Protein AF-A0A7V5K2V2-F1 (afdb_monomer_lite)

Sequence (93 aa):
MLVQMAISRAREYGADETGARICGRPLALANALRKLQMGAQQIPMDANPATSHMFIVNPLTGGGIARLFSTHPPIEERIARLEAMAMARGMQA

Radius of gyration: 13.84 Å; chains: 1; bounding box: 32×22×38 Å

pLDDT: mean 82.45, std 14.06, range [51.16, 97.62]

Foldseek 3Di:
DQVLLVVLAVVLLVCLVVVCVVVVCLLVSLVVLVVVVVVLVVDQDPDDLVCQSVDNARSDDDPDCVCVSRSYDHSVVSSVSSVVVCVVVVNDD

Secondary structure (DSSP, 8-state):
-HHHHHHHHHHHHHHHHHHHHHHS-HHHHHHHHHHHHHHHHHS-----GGGGGGSSS-----STHHHHH-SSPPHHHHHHHHHHHHHHTT---

Structure (mmCIF, N/CA/C/O backbone):
data_AF-A0A7V5K2V2-F1
#
_entry.id   AF-A0A7V5K2V2-F1
#
loop_
_atom_site.group_PDB
_atom_site.id
_atom_site.type_symbol
_atom_site.label_atom_id
_atom_site.label_alt_id
_atom_site.label_comp_id
_atom_site.label_asym_id
_atom_site.label_entity_id
_atom_site.label_seq_id
_atom_site.pdbx_PDB_ins_code
_atom_site.Cartn_x
_atom_site.Cartn_y
_atom_site.Cartn_z
_atom_site.occupancy
_atom_site.B_iso_or_equiv
_atom_site.auth_seq_id
_atom_site.auth_comp_id
_atom_site.auth_asym_id
_atom_site.auth_atom_id
_atom_site.pdbx_PDB_model_num
ATOM 1 N N . MET A 1 1 ? 2.741 8.284 -21.184 1.00 61.81 1 MET A N 1
ATOM 2 C CA . MET A 1 1 ? 3.153 7.615 -19.925 1.00 61.81 1 MET A CA 1
ATOM 3 C C . MET A 1 1 ? 2.686 8.352 -18.667 1.00 61.81 1 MET A C 1
ATOM 5 O O . MET A 1 1 ? 2.031 7.721 -17.853 1.00 61.81 1 MET A O 1
ATOM 9 N N . LEU A 1 2 ? 2.914 9.666 -18.510 1.00 63.31 2 LEU A N 1
ATOM 10 C CA . LEU A 1 2 ? 2.519 10.409 -17.290 1.00 63.31 2 LEU A CA 1
ATOM 11 C C . LEU A 1 2 ? 1.017 10.336 -16.946 1.00 63.31 2 LEU A C 1
ATOM 13 O O . LEU A 1 2 ? 0.662 10.116 -15.791 1.00 63.31 2 LEU A O 1
ATOM 17 N N . VAL A 1 3 ? 0.136 10.460 -17.946 1.00 67.62 3 VAL A N 1
ATOM 18 C CA . VAL A 1 3 ? -1.324 10.353 -17.754 1.00 67.62 3 VAL A CA 1
ATOM 19 C C . VAL A 1 3 ? -1.726 8.948 -17.294 1.00 67.62 3 VAL A C 1
ATOM 21 O O . VAL A 1 3 ? -2.452 8.802 -16.318 1.00 67.62 3 VAL A O 1
ATOM 24 N N . GLN A 1 4 ? -1.189 7.903 -17.931 1.00 67.00 4 GLN A N 1
ATOM 25 C CA . GLN A 1 4 ? -1.426 6.507 -17.545 1.00 67.00 4 GLN A CA 1
ATOM 26 C C . GLN A 1 4 ? -0.971 6.228 -16.104 1.00 67.00 4 GLN A C 1
ATOM 28 O O . GLN A 1 4 ? -1.669 5.544 -15.360 1.00 67.00 4 GLN A O 1
ATOM 33 N N . MET A 1 5 ? 0.160 6.801 -15.685 1.00 70.12 5 MET A N 1
ATOM 34 C CA . MET A 1 5 ? 0.637 6.703 -14.305 1.00 70.12 5 MET A CA 1
ATOM 35 C C . MET A 1 5 ? -0.280 7.422 -13.314 1.00 70.12 5 MET A C 1
ATOM 37 O O . MET A 1 5 ? -0.572 6.879 -12.253 1.00 70.12 5 MET A O 1
ATOM 41 N N . ALA A 1 6 ? -0.745 8.631 -13.642 1.00 70.31 6 ALA A N 1
ATOM 42 C CA . ALA A 1 6 ? -1.671 9.373 -12.790 1.00 70.31 6 ALA A CA 1
ATOM 43 C C . ALA A 1 6 ? -3.005 8.625 -12.619 1.00 70.31 6 ALA A C 1
ATOM 45 O O . ALA A 1 6 ? -3.497 8.504 -11.499 1.00 70.31 6 ALA A O 1
ATOM 46 N N . ILE A 1 7 ? -3.533 8.052 -13.706 1.00 73.06 7 ILE A N 1
ATOM 47 C CA . ILE A 1 7 ? -4.739 7.213 -13.681 1.00 73.06 7 ILE A CA 1
ATOM 48 C C . ILE A 1 7 ? -4.509 5.964 -12.821 1.00 73.06 7 ILE A C 1
ATOM 50 O O . ILE A 1 7 ? -5.351 5.630 -11.993 1.00 73.06 7 ILE A O 1
ATOM 54 N N . SER A 1 8 ? -3.364 5.293 -12.974 1.00 77.62 8 SER A N 1
ATOM 55 C CA . SER A 1 8 ? -3.020 4.109 -12.178 1.00 77.62 8 SER A CA 1
ATOM 56 C C . SER A 1 8 ? -2.971 4.423 -10.677 1.00 77.62 8 SER A C 1
ATOM 58 O O . SER A 1 8 ? -3.620 3.743 -9.888 1.00 77.62 8 SER A O 1
ATOM 60 N N . ARG A 1 9 ? -2.310 5.523 -10.284 1.00 83.06 9 ARG A N 1
ATOM 61 C CA . ARG A 1 9 ? -2.272 5.985 -8.885 1.00 83.06 9 ARG A CA 1
ATOM 62 C C . ARG A 1 9 ? -3.658 6.290 -8.325 1.00 83.06 9 ARG A C 1
ATOM 64 O O . ARG A 1 9 ? -3.978 5.844 -7.229 1.00 83.06 9 ARG A O 1
ATOM 71 N N . ALA A 1 10 ? -4.487 7.013 -9.079 1.00 86.19 10 ALA A N 1
ATOM 72 C CA . ALA A 1 10 ? -5.850 7.329 -8.660 1.00 86.19 10 ALA A CA 1
ATOM 73 C C . ALA A 1 10 ? -6.688 6.061 -8.417 1.00 86.19 10 ALA A C 1
ATOM 75 O O . ALA A 1 10 ? -7.434 6.005 -7.439 1.00 86.19 10 ALA A O 1
ATOM 76 N N . ARG A 1 11 ? -6.523 5.027 -9.256 1.00 88.31 11 ARG A N 1
ATOM 77 C CA . ARG A 1 11 ? -7.184 3.729 -9.058 1.00 88.31 11 ARG A CA 1
ATOM 78 C C . ARG A 1 11 ? -6.707 3.018 -7.797 1.00 88.31 11 ARG A C 1
ATOM 80 O O . ARG A 1 11 ? -7.556 2.549 -7.051 1.00 88.31 11 ARG A O 1
ATOM 87 N N . GLU A 1 12 ? -5.401 2.975 -7.535 1.00 89.94 12 GLU A N 1
ATOM 88 C CA . GLU A 1 12 ? -4.862 2.343 -6.319 1.00 89.94 12 GLU A CA 1
ATOM 89 C C . GLU A 1 12 ? -5.381 3.023 -5.046 1.00 89.94 12 GLU A C 1
ATOM 91 O O . GLU A 1 12 ? -5.885 2.345 -4.154 1.00 89.94 12 GLU A O 1
ATOM 96 N N . TYR A 1 13 ? -5.355 4.360 -4.981 1.00 92.69 13 TYR A N 1
ATOM 97 C CA . TYR A 1 13 ? -5.902 5.075 -3.821 1.00 92.69 13 TYR A CA 1
ATOM 98 C C . TYR A 1 13 ? -7.410 4.840 -3.655 1.00 92.69 13 TYR A C 1
ATOM 100 O O . TYR A 1 13 ? -7.884 4.653 -2.536 1.00 92.69 13 TYR A O 1
ATOM 108 N N . GLY A 1 14 ? -8.166 4.843 -4.759 1.00 94.44 14 GLY A N 1
ATOM 109 C CA . GLY A 1 14 ? -9.604 4.569 -4.734 1.00 94.44 14 GLY A CA 1
ATOM 110 C C . GLY A 1 14 ? -9.924 3.137 -4.302 1.00 94.44 14 GLY A C 1
ATOM 111 O O . GLY A 1 14 ? -10.900 2.915 -3.582 1.00 94.44 14 GLY A O 1
ATOM 112 N N . ALA A 1 15 ? -9.091 2.172 -4.695 1.00 93.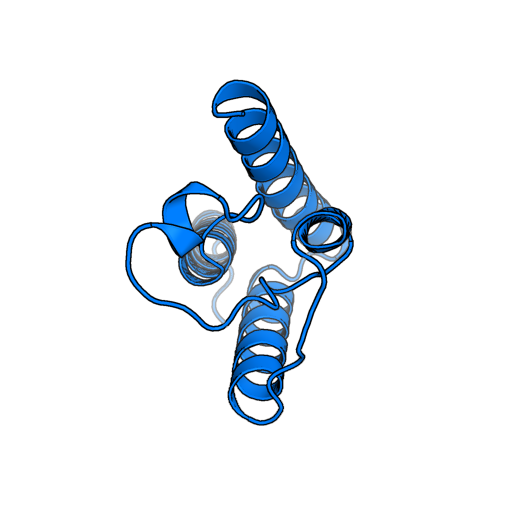69 15 ALA A N 1
ATOM 113 C CA . ALA A 1 15 ? -9.197 0.783 -4.268 1.00 93.69 15 ALA A CA 1
ATOM 114 C C . ALA A 1 15 ? -8.908 0.632 -2.768 1.00 93.69 15 ALA A C 1
ATOM 116 O O . ALA A 1 15 ? -9.701 -0.001 -2.073 1.00 93.69 15 ALA A O 1
ATOM 117 N N . ASP A 1 16 ? -7.849 1.263 -2.252 1.00 95.94 16 ASP A N 1
ATOM 118 C CA . ASP A 1 16 ? -7.516 1.243 -0.821 1.00 95.94 16 ASP A CA 1
ATOM 119 C C . ASP A 1 16 ? -8.630 1.848 0.032 1.00 95.94 16 ASP A C 1
ATOM 121 O O . ASP A 1 16 ? -9.078 1.247 1.008 1.00 95.94 16 ASP A O 1
ATOM 125 N N . GLU A 1 17 ? -9.113 3.027 -0.360 1.00 96.56 17 GLU A N 1
ATOM 126 C CA . GLU A 1 17 ? -10.186 3.725 0.341 1.00 96.56 17 GLU A CA 1
ATOM 127 C C . GLU A 1 17 ? -11.479 2.900 0.326 1.00 96.56 17 GLU A C 1
ATOM 129 O O . GLU A 1 17 ? -12.138 2.727 1.353 1.00 96.56 17 GLU A O 1
ATOM 134 N N . THR A 1 18 ? -11.843 2.345 -0.832 1.00 97.25 18 THR A N 1
ATOM 135 C CA . THR A 1 18 ? -13.047 1.519 -0.972 1.00 97.25 18 THR A CA 1
ATOM 136 C C . THR A 1 18 ? -12.921 0.217 -0.189 1.00 97.25 18 THR A C 1
ATOM 138 O O . THR A 1 18 ? -13.848 -0.141 0.535 1.00 97.25 18 THR A O 1
ATOM 141 N N . GLY A 1 19 ? -11.764 -0.445 -0.238 1.00 96.25 19 GLY A N 1
ATOM 142 C CA . GLY A 1 19 ? -11.473 -1.630 0.564 1.00 96.25 19 GLY A CA 1
ATOM 143 C C . GLY A 1 19 ? -11.567 -1.346 2.063 1.00 96.25 19 GLY A C 1
ATOM 144 O O . GLY A 1 19 ? -12.241 -2.080 2.783 1.00 96.25 19 GLY A O 1
ATOM 145 N N . ALA A 1 20 ? -10.983 -0.239 2.529 1.00 96.62 20 ALA A N 1
ATOM 146 C CA . ALA A 1 20 ? -11.067 0.202 3.920 1.00 96.62 20 ALA A CA 1
ATOM 147 C C . ALA A 1 20 ? -12.493 0.585 4.350 1.00 96.62 20 ALA A C 1
ATOM 149 O O . ALA A 1 20 ? -12.878 0.352 5.501 1.00 96.62 20 ALA A O 1
ATOM 150 N N . ARG A 1 21 ? -13.300 1.156 3.443 1.00 95.31 21 ARG A N 1
ATOM 151 C CA . ARG A 1 21 ? -14.728 1.414 3.682 1.00 95.31 21 ARG A CA 1
ATOM 152 C C . ARG A 1 21 ? -15.504 0.111 3.847 1.00 95.31 21 ARG A C 1
ATOM 154 O O . ARG A 1 21 ? -16.259 0.016 4.808 1.00 95.31 21 ARG A O 1
ATOM 161 N N . ILE A 1 22 ? -15.294 -0.859 2.956 1.00 96.50 22 ILE A N 1
ATOM 162 C CA . ILE A 1 22 ? -15.987 -2.155 2.959 1.00 96.50 22 ILE A CA 1
ATOM 163 C C . ILE A 1 22 ? -15.621 -2.970 4.202 1.00 96.50 22 ILE A C 1
ATOM 165 O O . ILE A 1 22 ? -16.506 -3.476 4.884 1.00 96.50 22 ILE A O 1
ATOM 169 N N . CYS A 1 23 ? -14.329 -3.098 4.519 1.00 94.00 23 CYS A N 1
ATOM 170 C CA . CYS A 1 23 ? -13.887 -3.934 5.636 1.00 94.00 23 CYS A CA 1
ATOM 171 C C . CYS A 1 23 ? -14.008 -3.243 7.000 1.00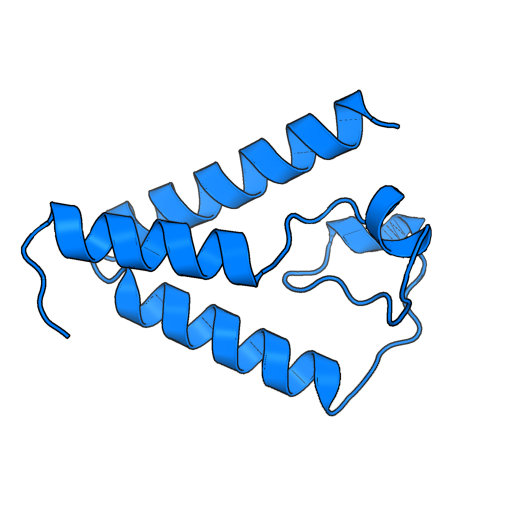 94.00 23 CYS A C 1
ATOM 173 O O . CYS A 1 23 ? -13.886 -3.904 8.028 1.00 94.00 23 CYS A O 1
ATOM 175 N N . GLY A 1 24 ? -14.185 -1.917 7.021 1.00 95.31 24 GLY A N 1
ATOM 176 C CA . GLY A 1 24 ? -14.247 -1.118 8.243 1.00 95.31 24 GLY A CA 1
ATOM 177 C C . GLY A 1 24 ? -12.936 -1.076 9.035 1.00 95.31 24 GLY A C 1
ATOM 178 O O . GLY A 1 24 ? -12.948 -0.656 10.184 1.00 95.31 24 GLY A O 1
ATOM 179 N N . ARG A 1 25 ? -11.805 -1.521 8.465 1.00 95.56 25 ARG A N 1
ATOM 180 C CA . ARG A 1 25 ? -10.520 -1.694 9.172 1.00 95.56 25 ARG A CA 1
ATOM 181 C C . ARG A 1 25 ? -9.352 -1.037 8.418 1.00 95.56 25 ARG A C 1
ATOM 183 O O . ARG A 1 25 ? -8.443 -1.740 7.970 1.00 95.56 25 ARG A O 1
ATOM 190 N N . PRO A 1 26 ? -9.327 0.305 8.298 1.00 96.56 26 PRO A N 1
ATOM 191 C CA . PRO A 1 26 ? -8.267 1.028 7.589 1.00 96.56 26 PRO A CA 1
ATOM 192 C C . PRO A 1 26 ? -6.854 0.711 8.110 1.00 96.56 26 PRO A C 1
ATOM 194 O O . PRO A 1 26 ? -5.954 0.443 7.318 1.00 96.56 26 PRO A O 1
ATOM 197 N N . LEU A 1 27 ? -6.659 0.637 9.434 1.00 97.50 27 LEU A N 1
ATOM 198 C CA . LEU A 1 27 ? -5.351 0.323 10.031 1.00 97.50 27 LEU A CA 1
ATOM 199 C C . LEU A 1 27 ? -4.895 -1.120 9.774 1.00 97.50 27 LEU A C 1
ATOM 201 O O . LEU A 1 27 ? -3.695 -1.383 9.686 1.00 97.50 27 LEU A O 1
ATOM 205 N N . ALA A 1 28 ? -5.825 -2.069 9.634 1.00 96.81 28 ALA A N 1
ATOM 206 C CA . ALA A 1 28 ? -5.476 -3.440 9.264 1.00 96.81 28 ALA A CA 1
ATOM 207 C C . ALA A 1 28 ? -4.968 -3.497 7.817 1.00 96.81 28 ALA A C 1
ATOM 209 O O . ALA A 1 28 ? -3.974 -4.170 7.547 1.00 96.81 28 ALA A O 1
ATOM 210 N N . LEU A 1 29 ? -5.600 -2.742 6.912 1.00 96.44 29 LEU A N 1
ATOM 211 C CA . LEU A 1 29 ? -5.158 -2.634 5.523 1.00 96.44 29 LEU A CA 1
ATOM 212 C C . LEU A 1 29 ? -3.796 -1.926 5.418 1.00 96.44 29 LEU A C 1
ATOM 214 O O . LEU A 1 29 ? -2.908 -2.421 4.728 1.00 96.44 29 LEU A O 1
ATOM 218 N N . ALA A 1 30 ? -3.575 -0.853 6.185 1.00 96.94 30 ALA A N 1
ATOM 219 C CA . ALA A 1 30 ? -2.273 -0.186 6.279 1.00 96.94 30 ALA A CA 1
ATOM 220 C C . ALA A 1 30 ? -1.168 -1.145 6.768 1.00 96.94 30 ALA A C 1
ATOM 222 O O . ALA A 1 30 ? -0.093 -1.231 6.174 1.00 96.94 30 ALA A O 1
ATOM 223 N N . ASN A 1 31 ? -1.450 -1.930 7.815 1.00 97.62 31 ASN A N 1
ATOM 224 C CA . ASN A 1 31 ? -0.542 -2.970 8.304 1.00 97.62 31 ASN A CA 1
ATOM 225 C C . ASN A 1 31 ? -0.258 -4.052 7.249 1.00 97.62 31 ASN A C 1
ATOM 227 O O . ASN A 1 31 ? 0.878 -4.513 7.143 1.00 97.62 31 ASN A O 1
ATOM 231 N N . ALA A 1 32 ? -1.264 -4.466 6.473 1.00 96.56 32 ALA A N 1
ATOM 232 C CA . ALA A 1 32 ? -1.087 -5.439 5.399 1.00 96.56 32 ALA A CA 1
ATOM 233 C C . ALA A 1 32 ? -0.147 -4.905 4.306 1.00 96.56 32 ALA A C 1
ATOM 235 O O . ALA A 1 32 ? 0.786 -5.606 3.918 1.00 96.56 32 ALA A O 1
ATOM 236 N N . LEU A 1 33 ? -0.324 -3.648 3.884 1.00 94.75 33 LEU A N 1
ATOM 237 C CA . LEU A 1 33 ? 0.575 -2.994 2.930 1.00 94.75 33 LEU A CA 1
ATOM 238 C C . LEU A 1 33 ? 2.017 -2.929 3.458 1.00 94.75 33 LEU A C 1
ATOM 240 O O . LEU A 1 33 ? 2.934 -3.309 2.732 1.00 94.75 33 LEU A O 1
ATOM 244 N N . ARG A 1 34 ? 2.230 -2.560 4.733 1.00 95.62 34 ARG A N 1
ATOM 245 C CA . ARG A 1 34 ? 3.576 -2.584 5.347 1.00 95.62 34 ARG A CA 1
ATOM 246 C C . ARG A 1 34 ? 4.218 -3.969 5.272 1.00 95.62 34 ARG A C 1
ATOM 248 O O . ARG A 1 34 ? 5.375 -4.087 4.880 1.00 95.62 34 ARG A O 1
ATOM 255 N N . LYS A 1 35 ? 3.468 -5.028 5.595 1.00 95.75 35 LYS A N 1
ATOM 256 C CA . LYS A 1 35 ? 3.972 -6.411 5.525 1.00 95.75 35 LYS A CA 1
ATOM 257 C C . LYS A 1 35 ? 4.344 -6.821 4.100 1.00 95.75 35 LYS A C 1
ATOM 259 O O . LYS A 1 35 ? 5.386 -7.441 3.907 1.00 95.75 35 LYS A O 1
ATOM 264 N N . LEU A 1 36 ? 3.530 -6.456 3.109 1.00 92.19 36 LEU A N 1
ATOM 265 C CA . LEU A 1 36 ? 3.835 -6.728 1.703 1.00 92.19 36 LEU A CA 1
ATOM 266 C C . LEU A 1 36 ? 5.100 -5.994 1.245 1.00 92.19 36 LEU A C 1
ATOM 268 O O . LEU A 1 36 ? 5.935 -6.596 0.575 1.00 92.19 36 LEU A O 1
ATOM 272 N N . GLN A 1 37 ? 5.273 -4.728 1.636 1.00 90.44 37 GLN A N 1
ATOM 273 C CA . GLN A 1 37 ? 6.490 -3.970 1.335 1.00 90.44 37 GLN A CA 1
ATOM 274 C C . GLN A 1 37 ? 7.732 -4.633 1.926 1.00 90.44 37 GLN A C 1
ATOM 276 O O . GLN A 1 37 ? 8.722 -4.802 1.220 1.00 90.44 37 GLN A O 1
ATOM 281 N N . MET A 1 38 ? 7.671 -5.029 3.200 1.00 91.50 38 MET A N 1
ATOM 282 C CA . MET A 1 38 ? 8.776 -5.723 3.860 1.00 91.50 38 MET A CA 1
ATOM 283 C C . MET A 1 38 ? 9.129 -7.024 3.131 1.00 91.50 38 MET A C 1
ATOM 285 O O . MET A 1 38 ? 10.301 -7.269 2.859 1.00 91.50 38 MET A O 1
ATOM 289 N N . GLY A 1 39 ? 8.127 -7.826 2.755 1.00 90.81 39 GLY A N 1
ATOM 290 C CA . GLY A 1 39 ? 8.343 -9.057 1.990 1.00 90.81 39 GLY A CA 1
ATOM 291 C C . GLY A 1 39 ? 8.984 -8.801 0.623 1.00 90.81 39 GLY A C 1
ATOM 292 O O . GLY A 1 39 ? 9.948 -9.472 0.266 1.00 90.81 39 GLY A O 1
ATOM 293 N N . ALA A 1 40 ? 8.511 -7.788 -0.108 1.00 86.69 40 ALA A N 1
ATOM 294 C CA . ALA A 1 40 ? 9.066 -7.408 -1.409 1.00 86.69 40 ALA A CA 1
ATOM 295 C C . ALA A 1 40 ? 10.512 -6.883 -1.316 1.00 86.69 40 ALA A C 1
ATOM 297 O O . ALA A 1 40 ? 11.305 -7.089 -2.230 1.00 86.69 40 ALA A O 1
ATOM 298 N N . GLN A 1 41 ? 10.874 -6.220 -0.213 1.00 85.75 41 GLN A N 1
ATOM 299 C CA . GLN A 1 41 ? 12.250 -5.783 0.047 1.00 85.75 41 GLN A CA 1
ATOM 300 C C . GLN A 1 41 ? 13.174 -6.951 0.408 1.00 85.75 41 GLN A C 1
ATOM 302 O O . GLN A 1 41 ? 14.340 -6.947 0.022 1.00 85.75 41 GLN A O 1
ATOM 307 N N . GLN A 1 42 ? 12.666 -7.938 1.150 1.00 89.56 42 GLN A N 1
ATOM 308 C CA . GLN A 1 42 ? 13.428 -9.125 1.550 1.00 89.56 42 GLN A CA 1
ATOM 309 C C . GLN A 1 42 ? 13.645 -10.101 0.394 1.00 89.56 42 GLN A C 1
ATOM 311 O O . GLN A 1 42 ? 14.694 -10.739 0.325 1.00 89.56 42 GLN A O 1
ATOM 316 N N . ILE A 1 43 ? 12.667 -10.215 -0.507 1.00 88.06 43 ILE A N 1
ATOM 317 C CA . ILE A 1 43 ? 12.707 -11.117 -1.659 1.00 88.06 43 ILE A CA 1
ATOM 318 C C . ILE A 1 43 ? 12.419 -10.300 -2.927 1.00 88.06 43 ILE A C 1
ATOM 320 O O . ILE A 1 43 ? 11.287 -10.301 -3.420 1.00 88.06 43 ILE A O 1
ATOM 324 N N . PRO A 1 44 ? 13.424 -9.573 -3.454 1.00 82.50 44 PRO A N 1
ATOM 325 C CA . PRO A 1 44 ? 13.283 -8.848 -4.706 1.00 82.50 44 PRO A CA 1
ATOM 326 C C . PRO A 1 44 ? 12.936 -9.782 -5.863 1.00 82.50 44 PRO A C 1
ATOM 328 O O . PRO A 1 44 ? 13.476 -10.882 -5.981 1.00 82.50 44 PRO A O 1
ATOM 331 N N . MET A 1 45 ? 12.070 -9.309 -6.750 1.00 81.25 45 MET A N 1
ATOM 332 C CA . MET A 1 45 ? 11.714 -9.990 -7.988 1.00 81.25 45 MET A CA 1
ATOM 333 C C . MET A 1 45 ? 12.305 -9.232 -9.175 1.00 81.25 45 MET A C 1
ATOM 335 O O . MET A 1 45 ? 12.187 -8.011 -9.249 1.00 81.25 45 MET A O 1
ATOM 339 N N . ASP A 1 46 ? 12.843 -9.962 -10.150 1.00 78.94 46 ASP A N 1
ATOM 340 C CA . ASP A 1 46 ? 13.127 -9.402 -11.471 1.00 78.94 46 ASP A CA 1
ATOM 341 C C . ASP A 1 46 ? 11.836 -9.370 -12.308 1.00 78.94 46 ASP A C 1
ATOM 343 O O . ASP A 1 46 ? 11.474 -10.329 -12.991 1.00 78.94 46 ASP A O 1
ATOM 347 N N . ALA A 1 47 ? 11.059 -8.297 -12.149 1.00 80.50 47 ALA A N 1
ATOM 348 C CA . ALA A 1 47 ? 9.772 -8.138 -12.814 1.00 80.50 47 ALA A CA 1
ATOM 349 C C . ALA A 1 47 ? 9.910 -7.361 -14.122 1.00 80.50 47 ALA A C 1
ATOM 351 O O . ALA A 1 47 ? 10.535 -6.301 -14.179 1.00 80.50 47 ALA A O 1
ATOM 352 N N . ASN A 1 48 ? 9.206 -7.813 -15.162 1.00 81.88 48 ASN A N 1
ATOM 353 C CA . ASN A 1 48 ? 9.100 -7.052 -16.400 1.00 81.88 48 ASN A CA 1
ATOM 354 C C . ASN A 1 48 ? 8.348 -5.727 -16.133 1.00 81.88 48 ASN A C 1
ATOM 356 O O . ASN A 1 48 ? 7.191 -5.773 -15.692 1.00 81.88 48 ASN A O 1
ATOM 360 N N . PRO A 1 49 ? 8.924 -4.548 -16.450 1.00 77.06 49 PRO A N 1
ATOM 361 C CA . PRO A 1 49 ? 8.262 -3.257 -16.263 1.00 77.06 49 PRO A CA 1
ATOM 362 C C . PRO A 1 49 ? 6.870 -3.167 -16.904 1.00 77.06 49 PRO A C 1
ATOM 364 O O . PRO A 1 49 ? 5.979 -2.537 -16.334 1.00 77.06 49 PRO A O 1
ATOM 367 N N . ALA A 1 50 ? 6.641 -3.849 -18.034 1.00 79.25 50 ALA A N 1
ATOM 368 C CA . ALA A 1 50 ? 5.336 -3.902 -18.698 1.00 79.25 50 ALA A CA 1
ATOM 369 C C . ALA A 1 50 ? 4.252 -4.566 -17.831 1.00 79.25 50 ALA A C 1
ATOM 371 O O . ALA A 1 50 ? 3.075 -4.233 -17.946 1.00 79.25 50 ALA A O 1
ATOM 372 N N . THR A 1 51 ? 4.650 -5.464 -16.929 1.00 79.12 51 THR A N 1
ATOM 373 C CA . THR A 1 51 ? 3.765 -6.196 -16.010 1.00 79.12 51 THR A CA 1
ATOM 374 C C . THR A 1 51 ? 3.685 -5.583 -14.614 1.00 79.12 51 THR A C 1
ATOM 376 O O . THR A 1 51 ? 2.895 -6.045 -13.799 1.00 79.12 51 THR A O 1
ATOM 379 N N . SER A 1 52 ? 4.456 -4.526 -14.334 1.00 76.50 52 SER A N 1
ATOM 380 C CA . SER A 1 52 ? 4.566 -3.922 -12.995 1.00 76.50 52 SER A CA 1
ATOM 381 C C . SER A 1 52 ? 3.223 -3.500 -12.384 1.00 76.50 52 SER A C 1
ATOM 383 O O . SER A 1 52 ? 3.057 -3.601 -11.177 1.00 76.50 52 SER A O 1
ATOM 385 N N . HIS A 1 53 ? 2.252 -3.108 -13.212 1.00 76.81 53 HIS A N 1
ATOM 386 C CA . HIS A 1 53 ? 0.895 -2.718 -12.814 1.00 76.81 53 HIS A CA 1
ATOM 387 C C . HIS A 1 53 ? -0.001 -3.873 -12.320 1.00 76.81 53 HIS A C 1
ATOM 389 O O . HIS A 1 53 ? -1.107 -3.617 -11.854 1.00 76.81 53 HIS A O 1
ATOM 395 N N . MET A 1 54 ? 0.425 -5.132 -12.470 1.00 81.69 54 MET A N 1
ATOM 396 C CA . MET A 1 54 ? -0.290 -6.305 -11.943 1.00 81.69 54 MET A CA 1
ATOM 397 C C . MET A 1 54 ? 0.121 -6.650 -10.503 1.00 81.69 54 MET A C 1
ATOM 399 O O . MET A 1 54 ? -0.451 -7.557 -9.900 1.00 81.69 54 MET A O 1
ATOM 403 N N . PHE A 1 55 ? 1.121 -5.960 -9.952 1.00 82.88 55 PHE A N 1
ATOM 404 C CA . PHE A 1 55 ? 1.653 -6.221 -8.619 1.00 82.88 55 PHE A CA 1
ATOM 405 C C . PHE A 1 55 ? 1.027 -5.290 -7.578 1.00 82.88 55 PHE A C 1
ATOM 407 O O . PHE A 1 55 ? 0.661 -4.160 -7.869 1.00 82.88 55 PHE A O 1
ATOM 414 N N . ILE A 1 56 ? 0.929 -5.746 -6.327 1.00 84.44 56 ILE A N 1
ATOM 415 C CA . ILE A 1 56 ? 0.388 -4.922 -5.228 1.00 84.44 56 ILE A CA 1
ATOM 416 C C . ILE A 1 56 ? 1.430 -3.900 -4.745 1.00 84.44 56 ILE A C 1
ATOM 418 O O . ILE A 1 56 ? 1.109 -2.752 -4.428 1.00 84.44 56 ILE A O 1
ATOM 422 N N . VAL A 1 57 ? 2.690 -4.331 -4.684 1.00 84.06 57 VAL A N 1
ATOM 423 C CA . VAL A 1 57 ? 3.858 -3.511 -4.349 1.00 84.06 57 VAL A CA 1
ATOM 424 C C . VAL A 1 57 ? 4.691 -3.378 -5.609 1.00 84.06 57 VAL A C 1
ATOM 426 O O . VAL A 1 57 ? 4.834 -4.354 -6.338 1.00 84.06 57 VAL A O 1
ATOM 429 N N . ASN A 1 58 ? 5.257 -2.195 -5.855 1.00 79.44 58 ASN A N 1
ATOM 430 C CA . ASN A 1 58 ? 6.164 -2.000 -6.979 1.00 79.44 58 ASN A CA 1
ATOM 431 C C . ASN A 1 58 ? 7.313 -3.031 -6.917 1.00 79.44 58 ASN A C 1
ATOM 433 O O . ASN A 1 58 ? 8.124 -2.948 -5.992 1.00 79.44 58 ASN A O 1
ATOM 437 N N . PRO A 1 59 ? 7.406 -3.964 -7.882 1.00 73.12 59 PRO A N 1
ATOM 438 C CA . PRO A 1 59 ? 8.411 -5.020 -7.852 1.00 73.12 59 PRO A CA 1
ATOM 439 C C . PRO A 1 59 ? 9.788 -4.524 -8.316 1.00 73.12 59 PRO A C 1
ATOM 441 O O . PRO A 1 59 ? 10.783 -5.216 -8.142 1.00 73.12 59 PRO A O 1
ATOM 444 N N . LEU A 1 60 ? 9.859 -3.327 -8.911 1.00 73.38 60 LEU A N 1
ATOM 445 C CA . LEU A 1 60 ? 11.089 -2.776 -9.464 1.00 73.38 60 LEU A CA 1
ATOM 446 C C . LEU A 1 60 ? 11.970 -2.209 -8.345 1.00 73.38 60 LEU A C 1
ATOM 448 O O . LEU A 1 60 ? 11.642 -1.191 -7.726 1.00 73.38 60 LEU A O 1
ATOM 452 N N . THR A 1 61 ? 13.120 -2.840 -8.126 1.00 61.81 61 THR A N 1
ATOM 453 C CA . THR A 1 61 ? 14.157 -2.383 -7.199 1.00 61.81 61 THR A CA 1
ATOM 454 C C . THR A 1 61 ? 15.099 -1.402 -7.907 1.00 61.81 61 THR A C 1
ATOM 456 O O . THR A 1 61 ? 16.064 -1.775 -8.561 1.00 61.81 61 THR A O 1
ATOM 459 N N . GLY A 1 62 ? 14.815 -0.099 -7.814 1.00 56.97 62 GLY A N 1
ATOM 460 C CA . GLY A 1 62 ? 15.676 0.929 -8.409 1.00 56.97 62 GLY A CA 1
ATOM 461 C C . GLY A 1 62 ? 15.374 2.344 -7.918 1.00 56.97 62 GLY A C 1
ATOM 462 O O . GLY A 1 62 ? 14.220 2.774 -7.883 1.00 56.97 62 GLY A O 1
ATOM 463 N N . GLY A 1 63 ? 16.417 3.083 -7.530 1.00 56.25 63 GLY A N 1
ATOM 464 C CA . GLY A 1 63 ? 16.333 4.514 -7.224 1.00 56.25 63 GLY A CA 1
ATOM 465 C C . GLY A 1 63 ? 16.283 5.384 -8.489 1.00 56.25 63 GLY A C 1
ATOM 466 O O . GLY A 1 63 ? 16.647 4.950 -9.580 1.00 56.25 63 GLY A O 1
ATOM 467 N N . GLY A 1 64 ? 15.840 6.637 -8.358 1.00 63.94 64 GLY A N 1
ATOM 468 C CA . GLY A 1 64 ? 15.878 7.619 -9.450 1.00 63.94 64 GLY A CA 1
ATOM 469 C C . GLY A 1 64 ? 14.761 7.458 -10.490 1.00 63.94 64 GLY A C 1
ATOM 470 O O . GLY A 1 64 ? 13.582 7.429 -10.142 1.00 63.94 64 GLY A O 1
ATOM 471 N N . ILE A 1 65 ? 15.127 7.384 -11.774 1.00 51.16 65 ILE A N 1
ATOM 472 C CA . ILE A 1 65 ? 14.211 7.433 -12.934 1.00 51.16 65 ILE A CA 1
ATOM 473 C C . ILE A 1 65 ? 13.252 6.224 -12.968 1.00 51.16 65 ILE A C 1
ATOM 475 O O . ILE A 1 65 ? 12.135 6.335 -13.463 1.00 51.16 65 ILE A O 1
ATOM 479 N N . ALA A 1 66 ? 13.614 5.097 -12.344 1.00 56.41 66 ALA A N 1
ATOM 480 C CA . ALA A 1 66 ? 12.721 3.945 -12.181 1.00 56.41 66 ALA A CA 1
ATOM 481 C C . ALA A 1 66 ? 11.449 4.278 -11.367 1.00 56.41 66 ALA A C 1
ATOM 483 O O . ALA A 1 66 ? 10.376 3.758 -11.673 1.00 56.41 66 ALA A O 1
ATOM 484 N N . ARG A 1 67 ? 11.508 5.223 -10.407 1.00 56.25 67 ARG A N 1
ATOM 485 C CA . ARG A 1 67 ? 10.306 5.758 -9.728 1.00 56.25 67 ARG A CA 1
ATOM 486 C C . ARG A 1 67 ? 9.399 6.544 -10.676 1.00 56.25 67 ARG A C 1
ATOM 488 O O . ARG A 1 67 ? 8.188 6.536 -10.488 1.00 56.25 67 ARG A O 1
ATOM 495 N N . LEU A 1 68 ? 9.966 7.197 -11.694 1.00 52.75 68 LEU A N 1
ATOM 496 C CA . LEU A 1 68 ? 9.216 7.955 -12.704 1.00 52.75 68 LEU A CA 1
ATOM 497 C C . LEU A 1 68 ? 8.537 7.059 -13.744 1.00 52.75 68 LEU A C 1
ATOM 499 O O . LEU A 1 68 ? 7.680 7.550 -14.467 1.00 52.75 68 LEU A O 1
ATOM 503 N N . PHE A 1 69 ? 8.879 5.770 -13.804 1.00 53.47 69 PHE A N 1
ATOM 504 C CA . PHE A 1 69 ? 8.197 4.769 -14.632 1.00 53.47 69 PHE A CA 1
ATOM 505 C C . PHE A 1 69 ? 7.371 3.775 -13.817 1.00 53.47 69 PHE A C 1
ATOM 507 O O . PHE A 1 69 ? 6.625 2.983 -14.389 1.00 53.47 69 PHE A O 1
ATOM 514 N N . SER A 1 70 ? 7.466 3.841 -12.489 1.00 58.75 70 SER A N 1
ATOM 515 C CA . SER A 1 70 ? 6.638 3.038 -11.608 1.00 58.75 70 SER A CA 1
ATOM 516 C C . SER A 1 70 ? 5.182 3.476 -11.752 1.00 58.75 70 SER A C 1
ATOM 518 O O . SER A 1 70 ? 4.804 4.610 -11.450 1.00 58.75 70 SER A O 1
ATOM 520 N N . THR A 1 71 ? 4.344 2.575 -12.256 1.00 61.59 71 THR A N 1
ATOM 521 C CA . THR A 1 71 ? 2.899 2.790 -12.397 1.00 61.59 71 THR A CA 1
ATOM 522 C C . THR A 1 71 ? 2.165 2.728 -11.056 1.00 61.59 71 THR A C 1
ATOM 524 O O . THR A 1 71 ? 0.951 2.930 -11.025 1.00 61.59 71 THR A O 1
ATOM 527 N N . HIS A 1 72 ? 2.882 2.487 -9.954 1.00 67.44 72 HIS A N 1
ATOM 528 C CA . HI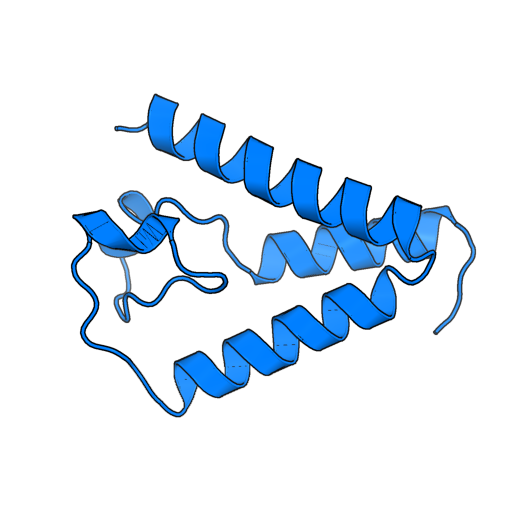S A 1 72 ? 2.343 2.459 -8.601 1.00 67.44 72 HIS A CA 1
ATOM 529 C C . HIS A 1 72 ? 2.669 3.739 -7.827 1.00 67.44 72 HIS A C 1
ATOM 531 O O . HIS A 1 72 ? 3.758 4.302 -7.973 1.00 67.44 72 HIS A O 1
ATOM 537 N N . PRO A 1 73 ? 1.740 4.215 -6.982 1.00 72.12 73 PRO A N 1
ATOM 538 C CA . PRO A 1 73 ? 2.085 5.220 -5.995 1.00 72.12 73 PRO A CA 1
ATOM 539 C C . PRO A 1 73 ? 3.077 4.625 -4.983 1.00 72.12 73 PRO A C 1
ATOM 541 O O . PRO A 1 73 ? 3.057 3.409 -4.758 1.00 72.12 73 PRO A O 1
ATOM 544 N N . PRO A 1 74 ? 3.931 5.451 -4.354 1.00 83.00 74 PRO A N 1
ATOM 545 C CA . PRO A 1 74 ? 4.710 5.015 -3.202 1.00 83.00 74 PRO A CA 1
ATOM 546 C C . PRO A 1 74 ? 3.782 4.362 -2.176 1.00 83.00 74 PRO A C 1
ATOM 548 O O . PRO A 1 74 ? 2.732 4.918 -1.838 1.00 83.00 74 PRO A O 1
ATOM 551 N N . ILE A 1 75 ? 4.135 3.167 -1.705 1.00 88.44 75 ILE A N 1
ATOM 552 C CA . ILE A 1 75 ? 3.272 2.421 -0.783 1.00 88.44 75 ILE A CA 1
ATOM 553 C C . ILE A 1 75 ? 3.118 3.161 0.552 1.00 88.44 75 ILE A C 1
ATOM 555 O O . ILE A 1 75 ? 2.070 3.085 1.186 1.00 88.44 75 ILE A O 1
ATOM 559 N N . GLU A 1 76 ? 4.114 3.966 0.920 1.00 90.56 76 GLU A N 1
ATOM 560 C CA . GLU A 1 76 ? 4.093 4.867 2.068 1.00 90.56 76 GLU A CA 1
ATOM 561 C C . GLU A 1 76 ? 2.944 5.876 1.975 1.00 90.56 76 GLU A C 1
ATOM 563 O O . GLU A 1 76 ? 2.280 6.152 2.970 1.00 90.56 76 GLU A O 1
ATOM 568 N N . GLU A 1 77 ? 2.651 6.390 0.777 1.00 92.12 77 GLU A N 1
ATOM 569 C CA . GLU A 1 77 ? 1.543 7.326 0.581 1.00 92.12 77 GLU A CA 1
ATOM 570 C C . GLU A 1 77 ? 0.185 6.625 0.724 1.00 92.12 77 GLU A C 1
ATOM 572 O O . GLU A 1 77 ? -0.750 7.183 1.298 1.00 92.12 77 GLU A O 1
ATOM 577 N N . ARG A 1 78 ? 0.077 5.378 0.245 1.00 94.25 78 ARG A N 1
ATOM 578 C CA . ARG A 1 78 ? -1.126 4.551 0.439 1.00 94.25 78 ARG A CA 1
ATOM 579 C C . ARG A 1 78 ? -1.383 4.296 1.926 1.00 94.25 78 ARG A C 1
ATOM 581 O O . ARG A 1 78 ? -2.501 4.485 2.401 1.00 94.25 78 ARG A O 1
ATOM 588 N N . ILE A 1 79 ? -0.333 3.928 2.665 1.00 96.38 79 ILE A N 1
ATOM 589 C CA . ILE A 1 79 ? -0.372 3.718 4.119 1.00 96.38 79 ILE A CA 1
ATOM 590 C C . ILE A 1 79 ? -0.822 4.997 4.832 1.00 96.38 79 ILE A C 1
ATOM 592 O O . ILE A 1 79 ? -1.778 4.948 5.602 1.00 96.38 79 ILE A O 1
ATOM 596 N N . ALA A 1 80 ? -0.209 6.141 4.519 1.00 96.50 80 ALA A N 1
ATOM 597 C CA . ALA A 1 80 ? -0.543 7.420 5.142 1.00 96.50 80 ALA A CA 1
ATOM 598 C C . ALA A 1 80 ? -2.015 7.817 4.920 1.00 96.50 80 ALA A C 1
ATOM 600 O O . ALA A 1 80 ? -2.681 8.294 5.838 1.00 96.50 80 ALA A O 1
ATOM 601 N N . ARG A 1 81 ? -2.566 7.578 3.721 1.00 96.31 81 ARG A N 1
ATOM 602 C CA . ARG A 1 81 ? -3.989 7.837 3.431 1.00 96.31 81 ARG A CA 1
ATOM 603 C C . ARG A 1 81 ? -4.924 6.943 4.248 1.00 96.31 81 ARG A C 1
ATOM 605 O O . ARG A 1 81 ? -5.943 7.423 4.741 1.00 96.31 81 ARG A O 1
ATOM 612 N N . LEU A 1 82 ? -4.584 5.665 4.422 1.00 97.19 82 LEU A N 1
ATOM 613 C CA . LEU A 1 82 ? -5.357 4.737 5.253 1.00 97.19 82 LEU A CA 1
ATOM 614 C C . LEU A 1 82 ? -5.300 5.110 6.741 1.00 97.19 82 LEU A C 1
ATOM 616 O O . LEU A 1 82 ? -6.319 5.062 7.427 1.00 97.19 82 LEU A O 1
ATOM 620 N N . GLU A 1 83 ? -4.137 5.526 7.238 1.00 97.38 83 GLU A N 1
ATOM 621 C CA . GLU A 1 83 ? -3.979 6.038 8.604 1.00 97.38 83 GLU A CA 1
ATOM 622 C C . GLU A 1 83 ? -4.802 7.314 8.824 1.00 97.38 83 GLU A C 1
ATOM 624 O O . GLU A 1 83 ? -5.551 7.403 9.799 1.00 97.38 83 GLU A O 1
ATOM 629 N N . ALA A 1 84 ? -4.761 8.257 7.878 1.00 96.69 84 ALA A N 1
ATOM 630 C CA . ALA A 1 84 ? -5.579 9.468 7.920 1.00 96.69 84 ALA A CA 1
ATOM 631 C C . ALA A 1 84 ? -7.085 9.149 7.912 1.00 96.69 84 ALA A C 1
ATOM 633 O O . ALA A 1 84 ? -7.859 9.761 8.649 1.00 96.69 84 ALA A O 1
ATOM 634 N N . MET A 1 85 ? -7.510 8.150 7.132 1.00 95.38 85 MET A N 1
ATOM 635 C CA . MET A 1 85 ? -8.895 7.678 7.116 1.00 95.38 85 MET A CA 1
ATOM 636 C C . MET A 1 85 ? -9.328 7.088 8.468 1.00 95.38 85 MET A C 1
ATOM 638 O O . MET A 1 85 ? -10.471 7.283 8.881 1.00 95.38 85 MET A O 1
ATOM 642 N N . ALA A 1 86 ? -8.435 6.381 9.168 1.00 94.81 86 ALA A N 1
ATOM 643 C CA . ALA A 1 86 ? -8.701 5.874 10.514 1.00 94.81 86 ALA A CA 1
ATOM 644 C C . ALA A 1 86 ? -8.857 7.016 11.529 1.00 94.81 86 ALA A C 1
ATOM 646 O O . ALA A 1 86 ? -9.831 7.038 12.285 1.00 94.81 86 ALA A O 1
ATOM 647 N N . MET A 1 87 ? -7.949 7.998 11.482 1.00 92.06 87 MET A N 1
ATOM 648 C CA . MET A 1 87 ? -8.000 9.194 12.328 1.00 92.06 87 MET A CA 1
ATOM 649 C C . MET A 1 87 ? -9.300 9.980 12.127 1.00 92.06 87 MET A C 1
ATOM 651 O O . MET A 1 87 ? -9.970 10.316 13.100 1.00 92.06 87 MET A O 1
ATOM 655 N N . ALA A 1 88 ? -9.706 10.207 10.874 1.00 89.00 88 ALA A N 1
ATOM 656 C CA . ALA A 1 88 ? -10.949 10.906 10.544 1.00 89.00 88 ALA A CA 1
ATOM 657 C C . ALA A 1 88 ? -12.211 10.178 11.048 1.00 89.00 88 ALA A C 1
ATOM 659 O O . ALA A 1 88 ? -13.243 10.806 11.268 1.00 89.00 88 ALA A O 1
ATOM 660 N N . ARG A 1 89 ? -12.137 8.855 11.248 1.00 83.62 89 ARG A N 1
ATOM 661 C CA . ARG A 1 89 ? -13.229 8.026 11.784 1.00 83.62 89 ARG A CA 1
ATOM 662 C C . ARG A 1 89 ? -13.228 7.913 13.312 1.00 83.62 89 ARG A C 1
ATOM 664 O O . ARG A 1 89 ? -14.068 7.198 13.850 1.00 83.62 89 ARG A O 1
ATOM 671 N N . GLY A 1 90 ? -12.295 8.566 14.010 1.00 75.12 90 GLY A N 1
ATOM 672 C CA . GLY A 1 90 ? -12.140 8.429 15.462 1.00 75.12 90 GLY A CA 1
ATOM 673 C C . GLY A 1 90 ? -11.713 7.023 15.904 1.00 75.12 90 GLY A C 1
ATOM 674 O O . GLY A 1 90 ? -11.843 6.682 17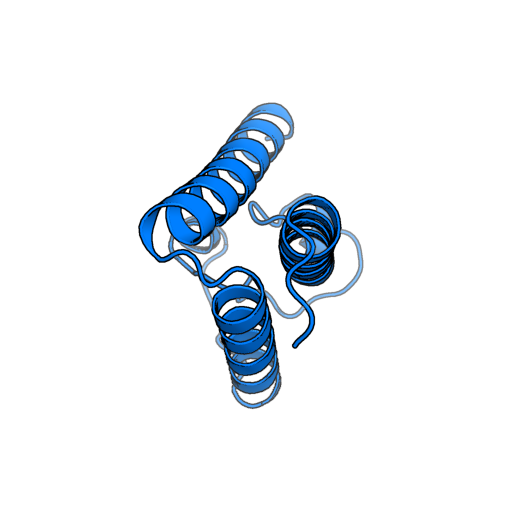.077 1.00 75.12 90 GLY A O 1
ATOM 675 N N . MET A 1 91 ? -11.220 6.193 14.979 1.00 63.31 91 MET A N 1
ATOM 676 C CA . MET A 1 91 ? -10.761 4.840 15.277 1.00 63.31 91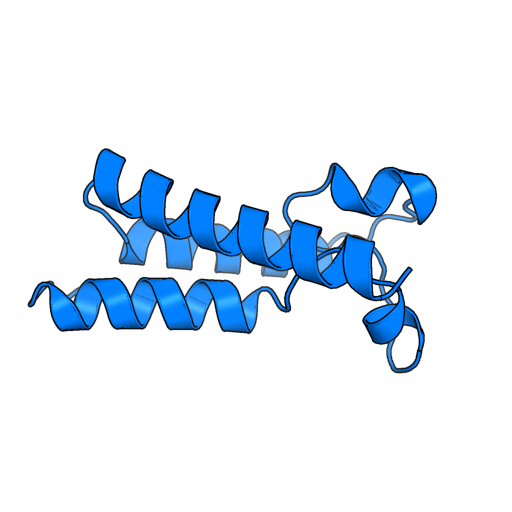 MET A CA 1
ATOM 677 C C . MET A 1 91 ? -9.331 4.906 15.816 1.00 63.31 91 MET A C 1
ATOM 679 O O . MET A 1 91 ? -8.389 5.127 15.054 1.00 63.31 91 MET A O 1
ATOM 683 N N . GLN A 1 92 ? -9.169 4.722 17.127 1.00 52.47 92 GLN A N 1
ATOM 684 C CA . GLN A 1 92 ? -7.864 4.426 17.721 1.00 52.47 92 GLN A CA 1
ATOM 685 C C . GLN A 1 92 ? -7.542 2.933 17.546 1.00 52.47 92 GLN A C 1
ATOM 687 O O . GLN A 1 92 ? -8.454 2.115 17.415 1.00 52.47 92 GLN A O 1
ATOM 692 N N . ALA A 1 93 ? -6.245 2.638 17.428 1.00 53.09 93 ALA A N 1
ATOM 693 C CA . ALA A 1 93 ? -5.676 1.361 16.987 1.00 53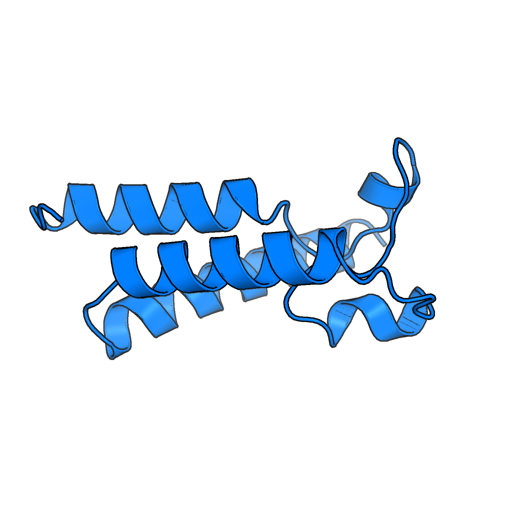.09 93 ALA A CA 1
ATOM 694 C C . ALA A 1 93 ? -6.083 0.140 17.821 1.00 53.09 93 ALA A C 1
ATOM 696 O O . ALA A 1 93 ? -6.191 0.277 19.059 1.00 53.09 93 ALA A O 1
#